Protein AF-A0A936ZVC5-F1 (afdb_monomer)

Radius of gyration: 17.3 Å; Cα contacts (8 Å, |Δi|>4): 185; chains: 1; bounding box: 41×31×52 Å

Secondary structure (DSSP, 8-state):
-HHHHHHHHHHHTTHHHHHHHHHHHHHHHHHS--S-HHHHHHHHHHHHHHHHHHHTTS---S--HHHHHHHSSHHHHHHHHHHHHHHHHHHHHHHHHHHHT---HHHHHTHHHHHHHHHHHHHHHHHHHHHHHHH-GGGG-

Structure (mmCIF, N/CA/C/O backbone):
data_AF-A0A936ZVC5-F1
#
_entry.id   AF-A0A936ZVC5-F1
#
loop_
_atom_site.group_PDB
_atom_site.id
_atom_site.type_symbol
_atom_site.label_atom_id
_atom_site.label_alt_id
_atom_site.label_comp_id
_atom_site.label_asym_id
_atom_site.label_entity_id
_atom_site.label_seq_id
_atom_site.pdbx_PDB_ins_code
_atom_site.Cartn_x
_atom_site.Cartn_y
_atom_site.Cartn_z
_atom_site.occupancy
_atom_site.B_iso_or_equiv
_atom_site.auth_seq_id
_atom_site.auth_comp_id
_atom_site.auth_asym_id
_atom_site.auth_atom_id
_atom_site.pdbx_PDB_model_num
ATOM 1 N N . MET A 1 1 ? 14.427 18.916 -14.844 1.00 62.19 1 MET A N 1
ATOM 2 C CA . MET A 1 1 ? 13.433 17.850 -14.575 1.00 62.19 1 MET A CA 1
ATOM 3 C C . MET A 1 1 ? 14.007 16.675 -13.793 1.00 62.19 1 MET A C 1
ATOM 5 O O . MET A 1 1 ? 13.365 16.221 -12.859 1.00 62.19 1 MET A O 1
ATOM 9 N N . GLU A 1 2 ? 15.219 16.210 -14.098 1.00 67.31 2 GLU A N 1
ATOM 10 C CA . GLU A 1 2 ? 15.828 15.046 -13.429 1.00 67.31 2 GLU A CA 1
ATOM 11 C C . GLU A 1 2 ? 15.984 15.198 -11.900 1.00 67.31 2 GLU A C 1
ATOM 13 O O . GLU A 1 2 ? 15.729 14.261 -11.149 1.00 67.31 2 GLU A O 1
ATOM 18 N N . LYS A 1 3 ? 16.312 16.407 -11.417 1.00 72.31 3 LYS A N 1
ATOM 19 C CA . LYS A 1 3 ? 16.369 16.720 -9.976 1.00 72.31 3 LYS A CA 1
ATOM 20 C C . LYS A 1 3 ? 15.002 16.588 -9.286 1.00 72.31 3 LYS A C 1
ATOM 22 O O . LYS A 1 3 ? 14.943 16.104 -8.164 1.00 72.31 3 LYS A O 1
ATOM 27 N N . THR A 1 4 ? 13.913 16.956 -9.962 1.00 76.88 4 THR A N 1
ATOM 28 C CA . THR A 1 4 ? 12.543 16.868 -9.428 1.00 76.88 4 THR A CA 1
ATOM 29 C C . THR A 1 4 ? 12.092 15.412 -9.277 1.00 76.88 4 THR A C 1
ATOM 31 O O . THR A 1 4 ? 11.530 15.054 -8.250 1.00 76.88 4 THR A O 1
ATOM 34 N N . PHE A 1 5 ? 12.415 14.540 -10.240 1.00 77.38 5 PHE A N 1
ATOM 35 C CA . PHE A 1 5 ? 12.126 13.100 -10.141 1.00 77.38 5 PHE A CA 1
ATOM 36 C C . PHE A 1 5 ? 12.867 12.421 -8.983 1.00 77.38 5 PHE A C 1
ATOM 38 O O . PHE A 1 5 ? 12.300 11.566 -8.307 1.00 77.38 5 PHE A O 1
ATOM 45 N N . LYS A 1 6 ? 14.106 12.842 -8.698 1.00 83.06 6 LYS A N 1
ATOM 46 C CA . LYS A 1 6 ? 14.854 12.335 -7.538 1.00 83.06 6 LYS A CA 1
ATOM 47 C C . LYS A 1 6 ? 14.158 12.666 -6.217 1.00 83.06 6 LYS A C 1
ATOM 49 O O . LYS A 1 6 ? 14.152 11.825 -5.329 1.00 83.06 6 LYS A O 1
ATOM 54 N N . ILE A 1 7 ? 13.534 13.841 -6.098 1.00 87.75 7 ILE A N 1
ATOM 55 C CA . ILE A 1 7 ? 12.790 14.229 -4.889 1.00 87.75 7 ILE A CA 1
ATOM 56 C C . ILE A 1 7 ? 11.622 13.267 -4.640 1.00 87.75 7 ILE A C 1
ATOM 58 O O . ILE A 1 7 ? 11.501 12.758 -3.532 1.00 87.75 7 ILE A O 1
ATOM 62 N N . PHE A 1 8 ? 10.818 12.948 -5.660 1.00 86.31 8 PHE A N 1
ATOM 63 C CA . PHE A 1 8 ? 9.727 11.972 -5.522 1.00 86.31 8 PHE A CA 1
ATOM 64 C C . PHE A 1 8 ? 10.230 10.589 -5.105 1.00 86.31 8 PHE A C 1
ATOM 66 O O . PHE A 1 8 ? 9.651 9.967 -4.215 1.00 86.31 8 PHE A O 1
ATOM 73 N N . HIS A 1 9 ? 11.366 10.154 -5.657 1.00 85.44 9 HIS A N 1
ATOM 74 C CA . HIS A 1 9 ? 11.985 8.907 -5.230 1.00 85.44 9 HIS A CA 1
ATOM 75 C C . HIS A 1 9 ? 12.423 8.954 -3.759 1.00 85.44 9 HIS A C 1
ATOM 77 O O . HIS A 1 9 ? 12.146 8.013 -3.022 1.00 85.44 9 HIS A O 1
ATOM 83 N N . TYR A 1 10 ? 13.035 10.042 -3.288 1.00 89.62 10 TYR A N 1
ATOM 84 C CA . TYR A 1 10 ? 13.378 10.183 -1.868 1.00 89.62 10 TYR A CA 1
ATOM 85 C C . TYR A 1 10 ? 12.142 10.197 -0.966 1.00 89.62 10 TYR A C 1
ATOM 87 O O . TYR A 1 10 ? 12.129 9.535 0.068 1.00 89.62 10 TYR A O 1
ATOM 95 N N . ILE A 1 11 ? 11.077 10.876 -1.392 1.00 91.31 11 ILE A N 1
ATOM 96 C CA . ILE A 1 11 ? 9.796 10.892 -0.682 1.00 91.31 11 ILE A CA 1
ATOM 97 C C . ILE A 1 11 ? 9.194 9.481 -0.607 1.00 91.31 11 ILE A C 1
ATOM 99 O O . ILE A 1 11 ? 8.627 9.121 0.421 1.00 91.31 11 ILE A O 1
ATOM 103 N N . SER A 1 12 ? 9.374 8.640 -1.632 1.00 92.69 12 SER A N 1
ATOM 104 C CA . SER A 1 12 ? 8.896 7.250 -1.602 1.00 92.69 12 SER A CA 1
ATOM 105 C C . SER A 1 12 ? 9.490 6.424 -0.454 1.00 92.69 12 SER A C 1
ATOM 107 O O . SER A 1 12 ? 8.826 5.519 0.041 1.00 92.69 12 SER A O 1
ATOM 109 N N . PHE A 1 13 ? 10.684 6.763 0.060 1.00 92.69 13 PHE A N 1
ATOM 110 C CA . PHE A 1 13 ? 11.258 6.081 1.230 1.00 92.69 13 PHE A CA 1
ATOM 111 C C . PHE A 1 13 ? 10.459 6.317 2.513 1.00 92.69 13 PHE A C 1
ATOM 113 O O . PHE A 1 13 ? 10.582 5.528 3.449 1.00 92.69 13 PHE A O 1
ATOM 120 N N . LEU A 1 14 ? 9.586 7.327 2.553 1.00 94.06 14 LEU A N 1
ATOM 121 C CA . LEU A 1 14 ? 8.659 7.525 3.662 1.00 94.06 14 LEU A CA 1
ATOM 122 C C . LEU A 1 14 ? 7.639 6.378 3.780 1.00 94.06 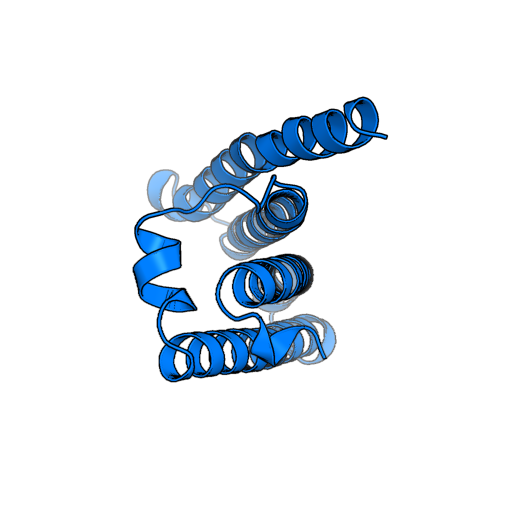14 LEU A C 1
ATOM 124 O O . LEU A 1 14 ? 7.052 6.192 4.840 1.00 94.06 14 LEU A O 1
ATOM 128 N N . GLN A 1 15 ? 7.500 5.530 2.753 1.00 95.19 15 GLN A N 1
ATOM 129 C CA . GLN A 1 15 ? 6.745 4.281 2.861 1.00 95.19 15 GLN A CA 1
ATOM 130 C C . GLN A 1 15 ? 7.234 3.403 4.023 1.00 95.19 15 GLN A C 1
ATOM 132 O O . GLN A 1 15 ? 6.422 2.798 4.711 1.00 95.19 15 GLN A O 1
ATOM 137 N N . TYR A 1 16 ? 8.549 3.329 4.267 1.00 94.69 16 TYR A N 1
ATOM 138 C CA . TYR A 1 16 ? 9.127 2.409 5.247 1.00 94.69 16 TYR A CA 1
ATOM 139 C C . TYR A 1 16 ? 8.750 2.754 6.694 1.00 94.69 16 TYR A C 1
ATOM 141 O O . TYR A 1 16 ? 8.280 1.850 7.384 1.00 94.69 16 TYR A O 1
ATOM 149 N N . PRO A 1 17 ? 8.874 4.009 7.176 1.00 96.75 17 PRO A N 1
ATOM 150 C CA . PRO A 1 17 ? 8.399 4.352 8.513 1.00 96.75 17 PRO A CA 1
ATOM 151 C C . PRO A 1 17 ? 6.890 4.128 8.667 1.00 96.75 17 PRO A C 1
ATOM 153 O O . PRO A 1 17 ? 6.472 3.593 9.690 1.00 96.75 17 PRO A O 1
ATOM 156 N N . PHE A 1 18 ? 6.074 4.432 7.651 1.00 97.00 18 PHE A N 1
ATOM 157 C CA . PHE 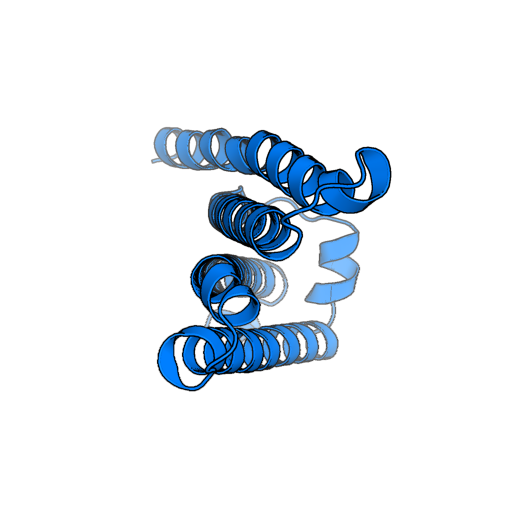A 1 18 ? 4.637 4.139 7.715 1.00 97.00 18 PHE A CA 1
ATOM 158 C C . PHE A 1 18 ? 4.339 2.640 7.769 1.00 97.00 18 PHE A C 1
ATOM 160 O O . PHE A 1 18 ? 3.479 2.227 8.539 1.00 97.00 18 PHE A O 1
ATOM 167 N N . LEU A 1 19 ? 5.073 1.812 7.022 1.00 96.38 19 LEU A N 1
ATOM 168 C CA . LEU A 1 19 ? 4.930 0.357 7.084 1.00 96.38 19 LEU A CA 1
ATOM 169 C C . LEU A 1 19 ? 5.353 -0.207 8.445 1.00 96.38 19 LEU A C 1
ATOM 171 O O . LEU A 1 19 ? 4.713 -1.135 8.927 1.00 96.38 19 LEU A O 1
ATOM 175 N N . ILE A 1 20 ? 6.383 0.355 9.086 1.00 97.38 20 ILE A N 1
ATOM 176 C CA . ILE A 1 20 ? 6.784 -0.036 10.447 1.00 97.38 20 ILE A CA 1
ATOM 177 C C . ILE A 1 20 ? 5.669 0.291 11.446 1.00 97.38 20 ILE A C 1
ATOM 179 O O . ILE A 1 20 ? 5.312 -0.558 12.259 1.00 97.38 20 ILE A O 1
ATOM 183 N N . ILE A 1 21 ? 5.085 1.489 11.360 1.00 96.88 21 ILE A N 1
ATOM 184 C CA . ILE A 1 21 ? 3.967 1.894 12.223 1.00 96.88 21 ILE A CA 1
ATOM 185 C C . ILE A 1 21 ? 2.739 1.011 11.966 1.00 96.88 21 ILE A C 1
ATOM 187 O O . ILE A 1 21 ? 2.120 0.532 12.912 1.00 96.88 21 ILE A O 1
ATOM 191 N N . ALA A 1 22 ? 2.414 0.742 10.700 1.00 97.06 22 ALA A N 1
ATOM 192 C CA . ALA A 1 22 ? 1.325 -0.156 10.332 1.00 97.06 22 ALA A CA 1
ATOM 193 C C . ALA A 1 22 ? 1.522 -1.550 10.937 1.00 97.06 22 ALA A C 1
ATOM 195 O O . ALA A 1 22 ? 0.602 -2.116 11.521 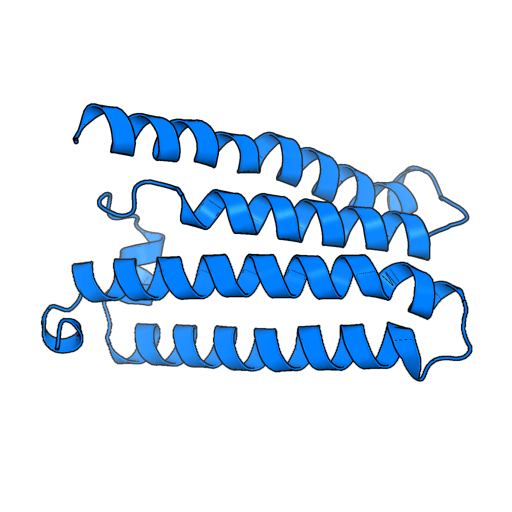1.00 97.06 22 ALA A O 1
ATOM 196 N N . LEU A 1 23 ? 2.743 -2.083 10.840 1.00 96.12 23 LEU A N 1
ATOM 197 C CA . LEU A 1 23 ? 3.096 -3.384 11.392 1.00 96.12 23 LEU A CA 1
ATOM 198 C C . LEU A 1 23 ? 2.964 -3.397 12.919 1.00 96.12 23 LEU A C 1
ATOM 200 O O . LEU A 1 23 ? 2.388 -4.335 13.464 1.00 96.12 23 LEU A O 1
ATOM 204 N N . TYR A 1 24 ? 3.432 -2.345 13.597 1.00 95.94 24 TYR A N 1
ATOM 205 C CA . TYR A 1 24 ? 3.244 -2.183 15.037 1.00 95.94 24 TYR A CA 1
ATOM 206 C C . TYR A 1 24 ? 1.763 -2.280 15.418 1.00 95.94 24 TYR A C 1
ATOM 208 O O . TYR A 1 24 ? 1.417 -3.122 16.236 1.00 95.94 24 TYR A O 1
ATOM 216 N N . TYR A 1 25 ? 0.884 -1.505 14.779 1.00 95.25 25 TYR A N 1
ATOM 217 C CA . TYR A 1 25 ? -0.549 -1.522 15.087 1.00 95.25 25 TYR A CA 1
ATOM 218 C C . TYR A 1 25 ? -1.240 -2.849 14.738 1.00 95.25 25 TYR A C 1
ATOM 220 O O . TYR A 1 25 ? -2.127 -3.276 15.468 1.00 95.25 25 TYR A O 1
ATOM 228 N N . CYS A 1 26 ? -0.806 -3.552 13.688 1.00 93.69 26 CYS A N 1
ATOM 229 C CA . CYS A 1 26 ? -1.344 -4.875 13.355 1.00 93.69 26 CYS A CA 1
ATOM 230 C C . CYS A 1 26 ? -0.989 -5.955 14.393 1.00 93.69 26 CYS A C 1
ATOM 232 O O . CYS A 1 26 ? -1.792 -6.857 14.628 1.00 93.69 26 CYS A O 1
ATOM 234 N N . TYR A 1 27 ? 0.208 -5.894 14.990 1.00 93.62 27 TYR A N 1
ATOM 235 C CA . TYR A 1 27 ? 0.663 -6.883 15.979 1.00 93.62 27 TYR A CA 1
ATOM 236 C C . TYR A 1 27 ? 0.426 -6.463 17.429 1.00 93.62 27 TYR A C 1
ATOM 238 O O . TYR A 1 27 ? 0.392 -7.324 18.307 1.00 93.62 27 TYR A O 1
ATOM 246 N N . LYS A 1 28 ? 0.236 -5.167 17.694 1.00 92.69 28 LYS A N 1
ATOM 247 C CA . LYS A 1 28 ? -0.062 -4.619 19.018 1.00 92.69 28 LYS A CA 1
ATOM 248 C C . LYS A 1 28 ? -1.161 -5.394 19.764 1.00 92.69 28 LYS A C 1
ATOM 250 O O . LYS A 1 28 ? -0.886 -5.790 20.895 1.00 92.69 28 LYS A O 1
ATOM 255 N N . PRO A 1 29 ? -2.335 -5.687 19.171 1.00 89.56 29 PRO A N 1
ATOM 256 C CA . PRO A 1 29 ? -3.380 -6.439 19.864 1.00 89.56 29 PRO A CA 1
ATOM 257 C C . PRO A 1 29 ? -2.960 -7.850 20.293 1.00 89.56 29 PRO A C 1
ATOM 259 O O . PRO A 1 29 ? -3.423 -8.341 21.314 1.00 89.56 29 PRO A O 1
ATOM 262 N N . ILE A 1 30 ? -2.066 -8.494 19.538 1.00 90.19 30 ILE A N 1
ATOM 263 C CA . ILE A 1 30 ? -1.602 -9.862 19.807 1.00 90.19 30 ILE A CA 1
ATOM 264 C C . ILE A 1 30 ? -0.519 -9.869 20.894 1.00 90.19 30 ILE A C 1
ATOM 266 O O . ILE A 1 30 ? -0.469 -10.781 21.710 1.00 90.19 30 ILE A O 1
ATOM 270 N N . ILE A 1 31 ? 0.371 -8.872 20.885 1.00 92.12 31 ILE A N 1
ATOM 271 C CA . ILE A 1 31 ? 1.544 -8.818 21.772 1.00 92.12 31 ILE A CA 1
ATOM 272 C C . ILE A 1 31 ? 1.205 -8.196 23.130 1.00 92.12 31 ILE A C 1
ATOM 274 O O . ILE A 1 31 ? 1.765 -8.604 24.143 1.00 92.12 31 ILE A O 1
ATOM 278 N N . PHE A 1 32 ? 0.327 -7.191 23.146 1.00 90.19 32 PHE A N 1
ATOM 279 C CA . PHE A 1 32 ? 0.018 -6.393 24.335 1.00 90.19 32 PHE A CA 1
ATOM 280 C C . PHE A 1 32 ? -1.413 -6.592 24.846 1.00 90.19 32 PHE A C 1
ATOM 282 O O . PHE A 1 32 ? -1.831 -5.829 25.710 1.00 90.19 32 PHE A O 1
ATOM 289 N N . GLU A 1 33 ? -2.153 -7.568 24.303 1.00 85.00 33 GLU A N 1
ATOM 290 C CA . GLU A 1 33 ? -3.539 -7.886 24.696 1.00 85.00 33 GLU A CA 1
ATOM 291 C C . GLU A 1 33 ? -4.441 -6.637 24.732 1.00 85.00 33 GLU A C 1
ATOM 293 O O . GLU A 1 33 ? -5.166 -6.384 25.689 1.00 85.00 33 GLU A O 1
ATOM 298 N N . SER A 1 34 ? -4.349 -5.812 23.685 1.00 79.44 34 SER A N 1
ATOM 299 C CA . SER A 1 34 ? -5.081 -4.543 23.595 1.00 79.44 34 SER A CA 1
ATOM 300 C C . SER A 1 34 ? -6.592 -4.769 23.651 1.00 79.44 34 SER A C 1
ATOM 302 O O . SER A 1 34 ? -7.118 -5.559 22.874 1.00 79.44 34 SER A O 1
ATOM 304 N N . GLU A 1 35 ? -7.297 -4.044 24.522 1.00 80.19 35 GLU A N 1
ATOM 305 C CA . GLU A 1 35 ? -8.757 -4.152 24.656 1.00 80.19 35 GLU A CA 1
ATOM 306 C C . GLU A 1 35 ? -9.511 -3.583 23.437 1.00 80.19 35 GLU A C 1
ATOM 308 O O . GLU A 1 35 ? -10.621 -4.020 23.139 1.00 80.19 35 GLU A O 1
ATOM 313 N N . ASP A 1 36 ? -8.900 -2.650 22.693 1.00 86.75 36 ASP A N 1
ATOM 314 C CA . ASP A 1 36 ? -9.499 -1.989 21.524 1.00 86.75 36 ASP A CA 1
ATOM 315 C C . ASP A 1 36 ? -8.850 -2.455 20.208 1.00 86.75 36 ASP A C 1
ATOM 317 O O . ASP A 1 36 ? -8.096 -1.742 19.533 1.00 86.75 36 ASP A O 1
ATOM 321 N N . PHE A 1 37 ? -9.157 -3.702 19.843 1.00 90.31 37 PHE A N 1
ATOM 322 C CA . PHE A 1 37 ? -8.686 -4.336 18.609 1.00 90.31 37 PHE A CA 1
ATOM 323 C C . PHE A 1 37 ? -9.092 -3.556 17.353 1.00 90.31 37 PHE A C 1
ATOM 325 O O . PHE A 1 37 ? -8.325 -3.474 16.392 1.00 90.31 37 PHE A O 1
ATOM 332 N N . ALA A 1 38 ? -10.303 -2.998 17.342 1.00 91.25 38 ALA A N 1
ATOM 333 C CA . ALA A 1 38 ? -10.859 -2.321 16.180 1.00 91.25 38 ALA A CA 1
ATOM 334 C C . ALA A 1 38 ? -10.086 -1.044 15.845 1.00 91.25 38 ALA A C 1
ATOM 336 O O . ALA A 1 38 ? -9.703 -0.838 14.690 1.00 91.25 38 ALA A O 1
ATOM 337 N N . SER A 1 39 ? -9.798 -0.224 16.855 1.00 93.12 39 SER A N 1
ATOM 338 C CA . SER A 1 39 ? -8.997 0.988 16.698 1.00 93.12 39 SER A CA 1
ATOM 339 C C . SER A 1 39 ? -7.563 0.669 16.272 1.00 93.12 39 SER A C 1
ATOM 341 O O . SER A 1 39 ? -7.043 1.275 15.331 1.00 93.12 39 SER A O 1
ATOM 343 N N . ASP A 1 40 ? -6.941 -0.346 16.877 1.00 94.25 40 ASP A N 1
ATOM 344 C CA . ASP A 1 40 ? -5.585 -0.756 16.508 1.00 94.25 40 ASP A CA 1
ATOM 345 C C . ASP A 1 40 ? -5.509 -1.240 15.052 1.00 94.25 40 ASP A C 1
ATOM 347 O O . ASP A 1 40 ? -4.663 -0.772 14.284 1.00 94.25 40 ASP A O 1
ATOM 351 N N . TYR A 1 41 ? -6.436 -2.096 14.612 1.00 95.06 41 TYR A N 1
ATOM 352 C CA . TYR A 1 41 ? -6.486 -2.513 13.210 1.00 95.06 41 TYR A CA 1
ATOM 353 C C . TYR A 1 41 ? -6.820 -1.361 12.266 1.00 95.06 41 TYR A C 1
ATOM 355 O O . TYR A 1 41 ? -6.256 -1.297 11.172 1.00 95.06 41 TYR A O 1
ATOM 363 N N . ASN A 1 42 ? -7.674 -0.422 12.674 1.00 96.69 42 ASN A N 1
ATOM 364 C CA . ASN A 1 42 ? -7.958 0.773 11.890 1.00 96.69 42 ASN A CA 1
ATOM 365 C C . ASN A 1 42 ? -6.682 1.583 11.619 1.00 96.69 42 ASN A C 1
ATOM 367 O O . ASN A 1 42 ? -6.394 1.910 10.466 1.00 96.69 42 ASN A O 1
ATOM 371 N N . PHE A 1 43 ? -5.878 1.849 12.654 1.00 96.69 43 PHE A N 1
ATOM 372 C CA . PHE A 1 43 ? -4.590 2.527 12.493 1.00 96.69 43 PHE A CA 1
ATOM 373 C C . PHE A 1 43 ? -3.617 1.711 11.643 1.00 96.69 43 PHE A C 1
ATOM 375 O O . PHE A 1 43 ? -2.956 2.274 10.768 1.00 96.69 43 PHE A O 1
ATOM 382 N N . GLY A 1 44 ? -3.566 0.391 11.836 1.00 97.31 44 GLY A N 1
ATOM 383 C CA . GLY A 1 44 ? -2.763 -0.510 11.010 1.00 97.31 44 GLY A CA 1
ATOM 384 C C . GLY A 1 44 ? -3.096 -0.379 9.522 1.00 97.31 44 GLY A C 1
ATOM 385 O O . GLY A 1 44 ? -2.211 -0.118 8.705 1.00 97.31 44 GLY A O 1
ATOM 386 N N . LEU A 1 45 ? -4.380 -0.482 9.166 1.00 97.50 45 LEU A N 1
ATOM 387 C CA . LEU A 1 45 ? -4.863 -0.346 7.788 1.00 97.50 45 LEU A CA 1
ATOM 388 C C . LEU A 1 45 ? -4.636 1.063 7.228 1.00 97.50 45 LEU A C 1
ATOM 390 O O . LEU A 1 45 ? -4.212 1.201 6.079 1.00 97.50 45 LEU A O 1
ATOM 394 N N . LEU A 1 46 ? -4.861 2.097 8.042 1.00 98.06 46 LEU A N 1
ATOM 395 C CA . LEU A 1 46 ? -4.625 3.492 7.680 1.00 98.06 46 LEU A CA 1
ATO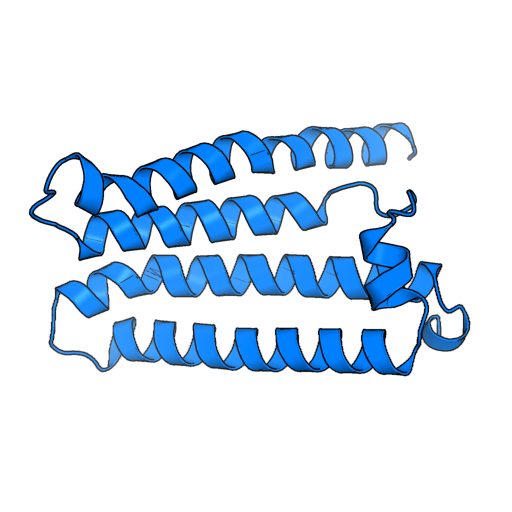M 396 C C . LEU A 1 46 ? -3.158 3.712 7.305 1.00 98.06 46 LEU A C 1
ATOM 398 O O . LEU A 1 46 ? -2.865 4.181 6.204 1.00 98.06 46 LEU A O 1
ATOM 402 N N . PHE A 1 47 ? -2.223 3.337 8.178 1.00 97.81 47 PHE A N 1
ATOM 403 C CA . PHE A 1 47 ? -0.796 3.521 7.916 1.00 97.81 47 PHE A CA 1
ATOM 404 C C . PHE A 1 47 ? -0.291 2.626 6.785 1.00 97.81 47 PHE A C 1
ATOM 406 O O . PHE A 1 47 ? 0.581 3.047 6.024 1.00 97.81 47 PHE A O 1
ATOM 413 N N . LEU A 1 48 ? -0.871 1.435 6.609 1.00 97.50 48 LEU A N 1
ATOM 414 C CA . LEU A 1 48 ? -0.564 0.572 5.473 1.00 97.50 48 LEU A CA 1
ATOM 415 C C . LEU A 1 48 ? -1.008 1.225 4.158 1.00 97.50 48 LEU A C 1
ATOM 417 O O . LEU A 1 48 ? -0.229 1.276 3.209 1.00 97.50 48 LEU A O 1
ATOM 421 N N . GLY A 1 49 ? -2.214 1.795 4.110 1.00 97.12 49 GLY A N 1
ATOM 422 C CA . GLY A 1 49 ? -2.716 2.542 2.956 1.00 97.12 49 GLY A CA 1
ATOM 423 C C . GLY A 1 49 ? -1.882 3.779 2.621 1.00 97.12 49 GLY A C 1
ATOM 424 O O . GLY A 1 49 ? -1.545 4.009 1.454 1.00 97.12 49 GLY A O 1
ATOM 425 N N . ILE A 1 50 ? -1.468 4.540 3.639 1.00 96.88 50 ILE A N 1
ATOM 426 C CA . ILE A 1 50 ? -0.537 5.663 3.467 1.00 96.88 50 ILE A CA 1
ATOM 427 C C . ILE A 1 50 ? 0.793 5.156 2.904 1.00 96.88 50 ILE A C 1
ATOM 429 O O . ILE A 1 50 ? 1.240 5.645 1.868 1.00 96.88 50 ILE A O 1
ATOM 433 N N . GLY A 1 51 ? 1.399 4.140 3.524 1.00 96.25 51 GLY A N 1
ATOM 434 C CA . GLY A 1 51 ? 2.662 3.555 3.073 1.00 96.25 51 GLY A CA 1
ATOM 435 C C . GLY A 1 51 ? 2.604 3.095 1.615 1.00 96.25 51 GLY A C 1
ATOM 436 O O . GLY A 1 51 ? 3.475 3.449 0.822 1.00 96.25 51 GLY A O 1
ATOM 437 N N . LEU A 1 52 ? 1.532 2.395 1.226 1.00 95.19 52 LEU A N 1
ATOM 438 C CA . LEU A 1 52 ? 1.299 1.989 -0.161 1.00 95.19 52 LEU A CA 1
ATOM 439 C C . LEU A 1 52 ? 1.148 3.180 -1.112 1.00 95.19 52 LEU A C 1
ATOM 441 O O . LEU A 1 52 ? 1.649 3.122 -2.232 1.00 95.19 52 LEU A O 1
ATOM 445 N N . SER A 1 53 ? 0.535 4.282 -0.683 1.00 94.38 53 SER A N 1
ATOM 446 C CA . SER A 1 53 ? 0.436 5.492 -1.509 1.00 94.38 53 SER A CA 1
ATOM 447 C C . SER A 1 53 ? 1.821 6.059 -1.844 1.00 94.38 53 SER A C 1
ATOM 449 O O . SER A 1 53 ? 2.075 6.417 -2.997 1.00 94.38 53 SER A O 1
ATOM 451 N N . PHE A 1 54 ? 2.752 6.052 -0.882 1.00 93.44 54 PHE A N 1
ATOM 452 C CA . PHE A 1 54 ? 4.140 6.481 -1.100 1.00 93.44 54 PHE A CA 1
ATOM 453 C C . PHE A 1 54 ? 4.917 5.554 -2.044 1.00 93.44 54 PHE A C 1
ATOM 455 O O . PHE A 1 54 ? 5.784 6.045 -2.769 1.00 93.44 54 PHE A O 1
ATOM 462 N N . THR A 1 55 ? 4.577 4.258 -2.112 1.00 89.75 55 THR A N 1
ATOM 463 C CA . THR A 1 55 ? 5.226 3.323 -3.057 1.00 89.75 55 THR A CA 1
ATOM 464 C C . THR A 1 55 ? 5.094 3.793 -4.504 1.00 89.75 55 THR A C 1
ATOM 466 O O . THR A 1 55 ? 6.044 3.678 -5.274 1.00 89.75 55 THR A O 1
ATOM 469 N N . SER A 1 56 ? 3.963 4.412 -4.861 1.00 88.94 56 SER A N 1
ATOM 470 C CA . SER A 1 56 ? 3.699 4.890 -6.222 1.00 88.94 56 SER A CA 1
ATOM 471 C C . SER A 1 56 ? 4.608 6.031 -6.688 1.00 88.94 56 SER A C 1
ATOM 473 O O . SER A 1 56 ? 4.670 6.310 -7.883 1.00 88.94 56 SER A O 1
ATOM 475 N N . LEU A 1 57 ? 5.329 6.674 -5.763 1.00 88.50 57 LEU A N 1
ATOM 476 C CA . LEU A 1 57 ? 6.298 7.735 -6.052 1.00 88.50 57 LEU A CA 1
ATOM 477 C C . LEU A 1 57 ? 7.706 7.190 -6.328 1.00 88.50 57 LEU A C 1
ATOM 479 O O . LEU A 1 57 ? 8.604 7.955 -6.691 1.00 88.50 57 LEU A O 1
ATOM 483 N N . ALA A 1 58 ? 7.929 5.891 -6.110 1.00 87.25 58 ALA A N 1
ATOM 484 C CA . ALA A 1 58 ? 9.227 5.268 -6.305 1.00 87.25 58 ALA A CA 1
ATOM 485 C C . ALA A 1 58 ? 9.626 5.245 -7.787 1.00 87.25 58 ALA A C 1
ATOM 487 O O . ALA A 1 58 ? 8.787 5.195 -8.685 1.00 87.25 58 ALA A O 1
ATOM 488 N N . ASP A 1 59 ? 10.934 5.244 -8.051 1.00 82.81 59 ASP A N 1
ATOM 489 C CA . ASP A 1 59 ? 11.431 5.114 -9.416 1.00 82.81 59 ASP A CA 1
ATOM 490 C C . ASP A 1 59 ? 11.170 3.694 -9.947 1.00 82.81 59 ASP A C 1
ATOM 492 O O . ASP A 1 59 ? 11.712 2.703 -9.450 1.00 82.81 59 ASP A O 1
ATOM 496 N N . ILE A 1 60 ? 10.333 3.612 -10.978 1.00 82.81 60 ILE A N 1
ATOM 497 C CA . ILE A 1 60 ? 9.876 2.371 -11.611 1.00 82.81 60 ILE A CA 1
ATOM 498 C C . ILE A 1 60 ? 10.802 1.865 -12.726 1.00 82.81 60 ILE A C 1
ATOM 500 O O . ILE A 1 60 ? 10.569 0.789 -13.279 1.00 82.81 60 ILE A O 1
ATOM 504 N N . LYS A 1 61 ? 11.858 2.612 -13.082 1.00 75.44 61 LYS A N 1
ATOM 505 C CA . LYS A 1 61 ? 12.761 2.247 -14.191 1.00 75.44 61 LYS A CA 1
ATOM 506 C C . LYS A 1 61 ? 13.612 1.016 -13.889 1.00 75.44 61 LYS A C 1
ATOM 508 O O . LYS A 1 61 ? 14.069 0.332 -14.807 1.00 75.44 61 LYS A O 1
ATOM 513 N N . LYS A 1 62 ? 13.855 0.730 -12.608 1.00 77.50 62 LYS A N 1
ATOM 514 C CA . LYS A 1 62 ? 14.695 -0.391 -12.191 1.00 77.50 62 LYS A CA 1
ATOM 515 C C . LYS A 1 62 ? 13.901 -1.695 -12.221 1.00 77.50 62 LYS A C 1
ATOM 517 O O . LYS A 1 62 ? 12.933 -1.868 -11.483 1.00 77.50 62 LYS A O 1
ATOM 522 N N . ARG A 1 63 ? 14.358 -2.656 -13.027 1.00 77.62 63 ARG A N 1
ATOM 523 C CA . ARG A 1 63 ? 13.794 -4.010 -13.024 1.00 77.62 63 ARG A CA 1
ATOM 524 C C . ARG A 1 63 ? 14.126 -4.740 -11.726 1.00 77.62 63 ARG A C 1
ATOM 526 O O . ARG A 1 63 ? 15.210 -4.594 -11.160 1.00 77.62 63 ARG A O 1
ATOM 533 N N . THR A 1 64 ? 13.177 -5.540 -11.262 1.00 82.62 64 THR A N 1
ATOM 534 C CA . THR A 1 64 ? 13.312 -6.384 -10.075 1.00 82.62 64 THR A CA 1
ATOM 535 C C . THR A 1 64 ? 12.980 -7.819 -10.459 1.00 82.62 64 THR A C 1
ATOM 537 O O . THR A 1 64 ? 12.136 -8.047 -11.321 1.00 82.62 64 THR A O 1
ATOM 540 N N . LYS A 1 65 ? 13.581 -8.800 -9.772 1.00 83.75 65 LYS A N 1
ATOM 541 C CA . LYS A 1 65 ? 13.303 -10.229 -10.019 1.00 83.75 65 LYS A CA 1
ATOM 542 C C . LYS A 1 65 ? 11.810 -10.568 -9.885 1.00 83.75 65 LYS A C 1
ATOM 544 O O . LYS A 1 65 ? 11.293 -11.419 -10.604 1.00 83.75 65 LYS A O 1
ATOM 549 N N . LEU A 1 66 ? 11.114 -9.897 -8.961 1.00 80.44 66 LEU A N 1
ATOM 550 C CA . LEU A 1 66 ? 9.660 -10.001 -8.801 1.00 80.44 66 LEU A CA 1
ATOM 551 C C . LEU A 1 66 ? 8.919 -9.395 -9.997 1.00 80.44 66 LEU A C 1
ATOM 553 O O . LEU A 1 66 ? 8.005 -10.027 -10.526 1.00 80.44 66 LEU A O 1
ATOM 557 N N . GLY A 1 67 ? 9.345 -8.216 -10.456 1.00 81.50 67 GLY A N 1
ATOM 558 C CA . GLY A 1 67 ? 8.797 -7.569 -11.642 1.00 81.50 67 GLY A CA 1
ATOM 559 C C . GLY A 1 67 ? 8.938 -8.426 -12.900 1.00 81.50 67 GLY A C 1
ATOM 560 O O . GLY A 1 67 ? 7.957 -8.604 -13.613 1.00 81.50 67 GLY A O 1
ATOM 561 N N . ASP A 1 68 ? 10.092 -9.056 -13.126 1.00 85.25 68 ASP A N 1
ATOM 562 C CA . ASP A 1 68 ? 10.288 -9.966 -14.262 1.00 85.25 68 ASP A CA 1
ATOM 563 C C . ASP A 1 68 ? 9.334 -11.172 -14.202 1.00 85.25 68 ASP A C 1
ATOM 565 O O . ASP A 1 68 ? 8.796 -11.611 -15.220 1.00 85.25 68 ASP A O 1
ATOM 569 N N . ARG A 1 69 ? 9.052 -11.689 -13.001 1.00 85.00 69 ARG A N 1
ATOM 570 C CA . ARG A 1 69 ? 8.151 -12.835 -12.806 1.00 85.00 69 ARG A CA 1
ATOM 571 C C . ARG A 1 69 ? 6.678 -12.487 -13.042 1.00 85.00 69 ARG A C 1
ATOM 573 O O . ARG A 1 69 ? 5.941 -13.290 -13.625 1.00 85.00 69 ARG A O 1
ATOM 580 N N . ILE A 1 70 ? 6.248 -11.317 -12.567 1.00 84.94 70 ILE A N 1
ATOM 581 C CA . ILE A 1 70 ? 4.848 -10.870 -12.621 1.00 84.94 70 ILE A CA 1
ATOM 582 C C . ILE A 1 70 ? 4.552 -10.180 -13.959 1.00 84.94 70 ILE A C 1
ATOM 584 O O . ILE A 1 70 ? 3.594 -10.543 -14.638 1.00 84.94 70 ILE A O 1
ATOM 588 N N . PHE A 1 71 ? 5.389 -9.228 -14.371 1.00 85.88 71 PHE A N 1
ATOM 589 C CA . PHE A 1 71 ? 5.172 -8.367 -15.540 1.00 85.88 71 PHE A CA 1
ATOM 590 C C . PHE A 1 71 ? 5.885 -8.845 -16.806 1.00 85.88 71 PHE A C 1
ATOM 592 O O . PHE A 1 71 ? 5.529 -8.413 -17.901 1.00 85.88 71 PHE A O 1
ATOM 599 N N . GLY A 1 72 ? 6.837 -9.778 -16.700 1.00 83.31 72 GLY A N 1
ATOM 600 C CA . GLY A 1 72 ? 7.543 -10.316 -17.868 1.00 83.31 72 GLY A CA 1
ATOM 601 C C . GLY A 1 72 ? 6.662 -11.140 -18.812 1.00 83.31 72 GLY A C 1
ATOM 602 O O . GLY A 1 72 ? 7.010 -11.307 -19.976 1.00 83.31 72 GLY A O 1
ATOM 603 N N . LYS A 1 73 ? 5.501 -11.632 -18.353 1.00 88.25 73 LYS A N 1
ATOM 604 C CA . LYS A 1 73 ? 4.515 -12.323 -19.203 1.00 88.25 73 LYS A CA 1
ATOM 605 C C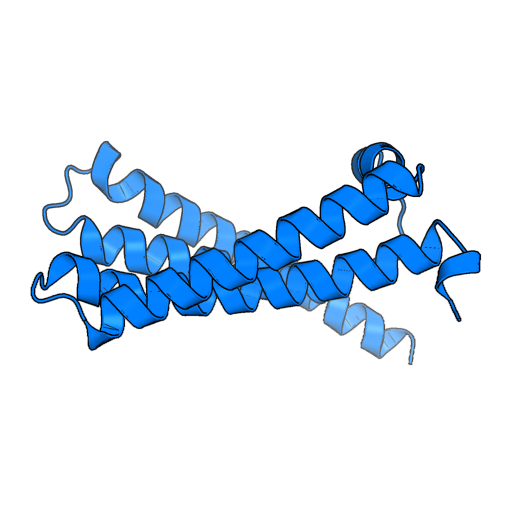 . LYS A 1 73 ? 3.217 -11.506 -19.293 1.00 88.25 73 LYS A C 1
ATOM 607 O O . LYS A 1 73 ? 2.619 -11.244 -18.247 1.00 88.25 73 LYS A O 1
ATOM 612 N N . PRO A 1 74 ? 2.681 -11.214 -20.496 1.00 86.94 74 PRO A N 1
ATOM 613 C CA . PRO A 1 74 ? 1.457 -10.414 -20.665 1.00 86.94 74 PRO A CA 1
ATOM 614 C C . PRO A 1 74 ? 0.239 -11.026 -19.970 1.00 86.94 74 PRO A C 1
ATOM 616 O O . PRO A 1 74 ? -0.563 -10.322 -19.359 1.00 86.94 74 PRO A O 1
ATOM 619 N N . LYS A 1 75 ? 0.131 -12.361 -19.974 1.00 90.00 75 LYS A N 1
ATOM 620 C CA . LYS A 1 75 ? -0.945 -13.076 -19.270 1.00 90.00 75 LYS A CA 1
ATOM 621 C C . LYS A 1 75 ? -0.895 -12.859 -17.750 1.00 90.00 75 LYS A C 1
ATOM 623 O O . LYS A 1 75 ? -1.945 -12.701 -17.135 1.00 90.00 75 LYS A O 1
ATOM 628 N N . ASN A 1 76 ? 0.300 -12.839 -17.155 1.00 90.31 76 ASN A N 1
ATOM 629 C CA . ASN A 1 76 ? 0.478 -12.645 -15.712 1.00 90.31 76 ASN A CA 1
ATOM 630 C C . ASN A 1 76 ? 0.217 -11.187 -15.321 1.00 90.31 76 ASN A C 1
ATOM 632 O O . ASN A 1 76 ? -0.525 -10.942 -14.375 1.00 90.31 76 ASN A O 1
ATOM 636 N N . ALA A 1 77 ? 0.736 -10.241 -16.109 1.00 90.62 77 ALA A N 1
ATOM 637 C CA . ALA A 1 77 ? 0.489 -8.813 -15.940 1.00 90.62 77 ALA A CA 1
ATOM 638 C C . ALA A 1 77 ? -1.016 -8.490 -15.963 1.00 90.62 77 ALA A C 1
ATOM 640 O O . ALA A 1 77 ? -1.529 -7.837 -15.056 1.00 90.62 77 ALA A O 1
ATOM 641 N N . LYS A 1 78 ? -1.753 -9.034 -16.945 1.00 91.75 78 LYS A N 1
ATOM 642 C CA . LYS A 1 78 ? -3.212 -8.870 -17.040 1.00 91.75 78 LYS A CA 1
ATOM 643 C C . LYS A 1 78 ? -3.942 -9.442 -15.821 1.00 91.75 78 LYS A C 1
ATOM 645 O O . LYS A 1 78 ? -4.827 -8.785 -15.282 1.00 91.75 78 LYS A O 1
ATOM 650 N N . ARG A 1 79 ? -3.573 -10.648 -15.366 1.00 93.81 79 ARG A N 1
ATOM 651 C CA . ARG A 1 79 ? -4.156 -11.264 -14.157 1.00 93.81 79 ARG A CA 1
ATOM 652 C C . ARG A 1 79 ? -3.893 -10.425 -12.906 1.00 93.81 79 ARG A C 1
ATOM 654 O O . ARG A 1 79 ? -4.799 -10.271 -12.097 1.00 93.81 79 ARG A O 1
ATOM 661 N N . TRP A 1 80 ? -2.691 -9.866 -12.773 1.00 94.00 80 TRP A N 1
ATOM 662 C CA . TRP A 1 80 ? -2.318 -9.006 -11.651 1.00 94.00 80 TRP A CA 1
ATOM 663 C C . TRP A 1 80 ? -3.144 -7.717 -11.601 1.00 94.00 80 TRP A C 1
ATOM 665 O O . TRP A 1 80 ? -3.669 -7.370 -10.547 1.00 94.00 80 TRP A O 1
ATOM 675 N N . ILE A 1 81 ? -3.324 -7.047 -12.745 1.00 94.31 81 ILE A N 1
ATOM 676 C CA . ILE A 1 81 ? -4.183 -5.857 -12.846 1.00 94.31 81 ILE A CA 1
ATOM 677 C C . ILE A 1 81 ? -5.618 -6.198 -12.437 1.00 94.31 81 ILE A C 1
ATOM 679 O O . ILE A 1 81 ? -6.180 -5.515 -11.589 1.00 94.31 81 ILE A O 1
ATOM 683 N N . ILE A 1 82 ? -6.192 -7.272 -12.994 1.00 95.94 82 ILE A N 1
ATOM 684 C CA . ILE A 1 82 ? -7.566 -7.695 -12.679 1.00 95.94 82 ILE A CA 1
ATOM 685 C C . ILE A 1 82 ? -7.713 -7.987 -11.183 1.00 95.94 82 ILE A C 1
ATOM 687 O O . ILE A 1 82 ? -8.678 -7.542 -10.568 1.00 95.94 82 ILE A O 1
ATOM 691 N N . TYR A 1 83 ? -6.747 -8.692 -10.592 1.00 96.31 83 TYR A N 1
ATOM 692 C CA . TYR A 1 83 ? -6.725 -8.972 -9.160 1.00 96.31 83 TYR A CA 1
ATOM 693 C C . TYR A 1 83 ? -6.751 -7.685 -8.326 1.00 96.31 83 TYR A C 1
ATOM 695 O O . TYR A 1 83 ? -7.604 -7.548 -7.453 1.00 96.31 83 TYR A O 1
ATOM 703 N N . LEU A 1 84 ? -5.873 -6.720 -8.626 1.00 96.06 84 LEU A N 1
ATOM 704 C CA . LEU A 1 84 ? -5.845 -5.442 -7.912 1.00 96.06 84 LEU A CA 1
ATOM 705 C C . LEU A 1 84 ? -7.139 -4.644 -8.104 1.00 96.06 84 LEU A C 1
AT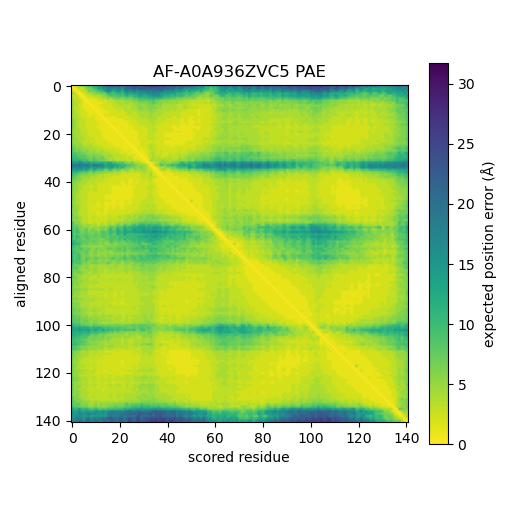OM 707 O O . LEU A 1 84 ? -7.645 -4.080 -7.141 1.00 96.06 84 LEU A O 1
ATOM 711 N N . SER A 1 85 ? -7.707 -4.620 -9.312 1.00 96.94 85 SER A N 1
ATOM 712 C CA . SER A 1 85 ? -8.981 -3.942 -9.574 1.00 96.94 85 SER A CA 1
ATOM 713 C C . SER A 1 85 ? -10.133 -4.545 -8.769 1.00 96.94 85 SER A C 1
ATOM 715 O O . SER A 1 85 ? -10.899 -3.804 -8.160 1.00 96.94 85 SER A O 1
ATOM 717 N N . ILE A 1 86 ? -10.235 -5.877 -8.714 1.00 98.06 86 ILE A N 1
ATOM 718 C CA . ILE A 1 86 ? -11.244 -6.565 -7.897 1.00 98.06 86 ILE A CA 1
ATOM 719 C C . ILE A 1 86 ? -11.014 -6.272 -6.411 1.00 98.06 86 ILE A C 1
ATOM 721 O O . ILE A 1 86 ? -11.963 -5.960 -5.696 1.00 98.06 86 ILE A O 1
ATOM 725 N N . LEU A 1 87 ? -9.761 -6.316 -5.952 1.00 97.31 87 LEU A N 1
ATOM 726 C CA . LEU A 1 87 ? -9.409 -6.031 -4.564 1.00 97.31 87 LEU A CA 1
ATOM 727 C C . LEU A 1 87 ? -9.805 -4.607 -4.151 1.00 97.31 87 LEU A C 1
ATOM 729 O O . LEU A 1 87 ? -10.368 -4.429 -3.077 1.00 97.31 87 LEU A O 1
ATOM 733 N N . ILE A 1 88 ? -9.575 -3.609 -5.012 1.00 97.62 88 ILE A N 1
ATOM 734 C CA . ILE A 1 88 ? -10.013 -2.223 -4.789 1.00 97.62 88 ILE A CA 1
ATOM 735 C C . ILE A 1 88 ? -11.531 -2.177 -4.595 1.00 97.62 88 ILE A C 1
ATOM 737 O O . ILE A 1 88 ? -12.000 -1.622 -3.605 1.00 97.62 88 ILE A O 1
ATOM 741 N N . VAL A 1 89 ? -12.301 -2.796 -5.497 1.00 98.00 89 VAL A N 1
ATOM 742 C CA . VAL A 1 89 ? -13.771 -2.815 -5.403 1.00 98.00 89 VAL A CA 1
ATOM 743 C C . VAL A 1 89 ? -14.231 -3.457 -4.094 1.00 98.00 89 VAL A C 1
ATOM 745 O O . VAL A 1 89 ? -15.095 -2.901 -3.420 1.00 98.00 89 VAL A O 1
ATOM 748 N N . ILE A 1 90 ? -13.635 -4.586 -3.702 1.00 98.06 90 ILE A N 1
ATOM 749 C CA . ILE A 1 90 ? -13.959 -5.270 -2.444 1.00 98.06 90 ILE A CA 1
ATOM 750 C C . ILE A 1 90 ? -13.650 -4.371 -1.242 1.00 98.06 90 ILE A C 1
ATOM 752 O O . ILE A 1 90 ? -14.521 -4.174 -0.399 1.00 98.06 90 ILE A O 1
ATOM 756 N N . ILE A 1 91 ? -12.449 -3.791 -1.175 1.00 97.50 91 ILE A N 1
ATOM 757 C CA . ILE A 1 91 ? -12.016 -2.952 -0.047 1.00 97.50 91 ILE A CA 1
ATOM 758 C C . ILE A 1 91 ? -12.901 -1.710 0.096 1.00 97.50 91 ILE A C 1
ATOM 760 O O . ILE A 1 91 ? -13.338 -1.409 1.203 1.00 97.50 91 ILE A O 1
ATOM 764 N N . PHE A 1 92 ? -13.222 -1.016 -1.001 1.00 97.56 92 PHE A N 1
ATOM 765 C CA . PHE A 1 92 ? -14.112 0.147 -0.943 1.00 97.56 92 PHE A CA 1
ATOM 766 C C . PHE A 1 92 ? -15.543 -0.239 -0.582 1.00 97.56 92 PHE A C 1
ATOM 768 O O . PHE A 1 92 ? -16.168 0.449 0.219 1.00 97.56 92 PHE A O 1
ATOM 775 N N . THR A 1 93 ? -16.054 -1.348 -1.123 1.00 97.12 93 THR A N 1
ATOM 776 C CA . THR A 1 93 ? -17.396 -1.834 -0.775 1.00 97.12 93 THR A CA 1
ATOM 777 C C . THR A 1 93 ? -17.471 -2.160 0.714 1.00 97.12 93 THR A C 1
ATOM 779 O O . THR A 1 93 ? -18.408 -1.731 1.379 1.00 97.12 93 THR A O 1
ATOM 782 N N . LEU A 1 94 ? -16.458 -2.844 1.257 1.00 95.88 94 LEU A N 1
ATOM 783 C CA . LEU A 1 94 ? -16.360 -3.130 2.687 1.00 95.88 94 LEU A CA 1
ATOM 784 C C . LEU A 1 94 ? -16.229 -1.851 3.516 1.00 95.88 94 LEU A C 1
ATOM 786 O O . LEU A 1 94 ? -16.981 -1.698 4.467 1.00 95.88 94 LEU A O 1
ATOM 790 N N . GLY A 1 95 ? -15.346 -0.921 3.145 1.00 95.94 95 GLY A N 1
ATOM 791 C CA . GLY A 1 95 ? -15.159 0.339 3.872 1.00 95.94 95 GLY A CA 1
ATOM 792 C C . GLY A 1 95 ? -16.424 1.200 3.913 1.00 95.94 95 GLY A C 1
ATOM 793 O O . GLY A 1 95 ? -16.773 1.739 4.957 1.00 95.94 95 GLY A O 1
ATOM 794 N N . ILE A 1 96 ? -17.165 1.284 2.804 1.00 96.06 96 ILE A N 1
ATOM 795 C CA . ILE A 1 96 ? -18.456 1.990 2.749 1.00 96.06 96 ILE A CA 1
ATOM 796 C C . ILE A 1 96 ? -19.510 1.246 3.579 1.00 96.06 96 ILE A C 1
ATOM 798 O O . ILE A 1 96 ? -20.263 1.867 4.330 1.00 96.06 96 ILE A O 1
ATOM 802 N N . PHE A 1 97 ? -19.560 -0.084 3.469 1.00 95.88 97 PHE A N 1
ATOM 803 C CA . PHE A 1 97 ? -20.505 -0.905 4.219 1.00 95.88 97 PHE A CA 1
ATOM 804 C C . PHE A 1 97 ? -20.298 -0.768 5.732 1.00 95.88 97 PHE A C 1
ATOM 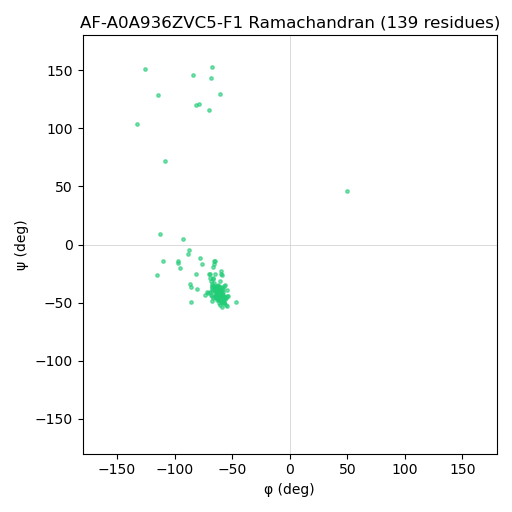806 O O . PHE A 1 97 ? -21.249 -0.511 6.470 1.00 95.88 97 PHE A O 1
ATOM 813 N N . THR A 1 98 ? -19.054 -0.870 6.197 1.00 94.38 98 THR A N 1
ATOM 814 C CA . THR A 1 98 ? -18.724 -0.718 7.614 1.00 94.38 98 THR A CA 1
ATOM 815 C C . THR A 1 98 ? -18.899 0.716 8.104 1.00 94.38 98 THR A C 1
ATOM 817 O O . THR A 1 98 ? -19.249 0.912 9.259 1.00 94.38 98 THR A O 1
ATOM 820 N N . MET A 1 99 ? -18.746 1.731 7.252 1.00 93.44 99 MET A N 1
ATOM 821 C CA . MET A 1 99 ? -18.971 3.123 7.656 1.00 93.44 99 MET A CA 1
ATOM 822 C C . MET A 1 99 ? -20.455 3.454 7.882 1.00 93.44 99 MET A C 1
ATOM 824 O O . MET A 1 99 ? -20.791 4.165 8.833 1.00 93.44 99 MET A O 1
ATOM 828 N N . PHE A 1 100 ? -21.338 2.968 7.002 1.00 92.56 100 PHE A N 1
ATOM 829 C CA . PHE A 1 100 ? -22.725 3.451 6.923 1.00 92.56 100 PHE A CA 1
ATOM 830 C C . PHE A 1 100 ? -23.800 2.420 7.277 1.00 92.56 100 PHE A C 1
ATOM 832 O O . PHE A 1 100 ? -24.885 2.813 7.698 1.00 92.56 100 PHE A O 1
ATOM 839 N N . PHE A 1 101 ? -23.536 1.123 7.111 1.00 91.50 101 PHE A N 1
ATOM 840 C CA . PHE A 1 101 ? -24.567 0.081 7.216 1.00 91.50 101 PHE A CA 1
ATOM 841 C C . PHE A 1 101 ? -24.428 -0.802 8.458 1.00 91.50 101 PHE A C 1
ATOM 843 O O . PHE A 1 101 ? -25.372 -1.511 8.812 1.00 91.50 101 PHE A O 1
ATOM 850 N N . THR A 1 102 ? -23.288 -0.756 9.150 1.00 91.19 102 THR A N 1
ATOM 851 C CA . THR A 1 102 ? -23.100 -1.511 10.393 1.00 91.19 102 THR A CA 1
ATOM 852 C C . THR A 1 102 ? -23.658 -0.771 11.609 1.00 91.19 102 THR A C 1
ATOM 854 O O . THR A 1 102 ? -23.581 0.454 11.711 1.00 91.19 102 THR A O 1
ATOM 857 N N . LYS A 1 103 ? -24.186 -1.536 12.568 1.00 87.25 103 LYS A N 1
ATOM 858 C CA . LYS A 1 103 ? -24.562 -1.041 13.904 1.00 87.25 103 LYS A CA 1
ATOM 859 C C . LYS A 1 103 ? -23.476 -1.299 14.952 1.00 87.25 103 LYS A C 1
ATOM 861 O O . LYS A 1 103 ? -23.525 -0.710 16.025 1.00 87.25 103 LYS A O 1
ATOM 866 N N . HIS A 1 104 ? -22.522 -2.182 14.653 1.00 89.00 104 HIS A N 1
ATOM 867 C CA . HIS A 1 104 ? -21.427 -2.513 15.562 1.00 89.00 104 HIS A CA 1
ATOM 868 C C . HIS A 1 104 ? -20.364 -1.416 15.515 1.00 89.00 104 HIS A C 1
ATOM 870 O O . HIS A 1 104 ? -19.794 -1.165 14.452 1.00 89.00 104 HIS A O 1
ATOM 876 N N . GLN A 1 105 ? -20.098 -0.792 16.664 1.00 87.88 105 GLN A N 1
ATOM 877 C CA . GLN A 1 105 ? -19.159 0.325 16.778 1.00 87.88 105 GLN A CA 1
ATOM 878 C C . GLN A 1 105 ? -17.752 -0.059 16.291 1.00 87.88 105 GLN A C 1
ATOM 880 O O . GLN A 1 105 ? -17.200 0.633 15.445 1.00 87.88 105 GLN A O 1
ATOM 885 N N . GLU A 1 106 ? -17.260 -1.235 16.685 1.00 88.50 106 GLU A N 1
ATOM 886 C CA . GLU A 1 106 ? -15.961 -1.778 16.260 1.00 88.50 106 GLU A CA 1
ATOM 887 C C . GLU A 1 106 ? -15.790 -1.824 14.732 1.00 88.50 106 GLU A C 1
ATOM 889 O O . GLU A 1 106 ? -14.768 -1.423 14.180 1.00 88.50 106 GLU A O 1
ATOM 894 N N . LEU A 1 107 ? -16.817 -2.278 14.006 1.00 89.56 107 LEU A N 1
ATOM 895 C CA . LEU A 1 107 ? -16.756 -2.337 12.545 1.00 89.56 107 LEU A CA 1
ATOM 896 C C . LEU A 1 107 ? -16.709 -0.934 11.937 1.00 89.56 107 LEU A C 1
ATOM 898 O O . LEU A 1 107 ? -16.012 -0.713 10.945 1.00 89.56 107 LEU A O 1
ATOM 902 N N . LYS A 1 108 ? -17.432 0.013 12.537 1.00 92.19 108 LYS A N 1
ATOM 903 C CA . LYS A 1 108 ? -17.453 1.404 12.093 1.00 92.19 108 LYS A CA 1
ATOM 904 C C . LYS A 1 108 ? -16.096 2.070 12.285 1.00 92.19 108 LYS A C 1
ATOM 906 O O . LYS A 1 108 ? -15.662 2.805 11.397 1.00 92.19 108 LYS A O 1
ATOM 911 N N . ASP A 1 109 ? -15.401 1.754 13.371 1.00 90.88 109 ASP A N 1
ATOM 912 C CA . ASP A 1 109 ? -14.092 2.325 13.681 1.00 90.88 109 ASP A CA 1
ATOM 913 C C . ASP A 1 109 ? -13.018 1.887 12.668 1.00 90.88 109 ASP A C 1
ATOM 915 O O . ASP A 1 109 ? -12.149 2.684 12.335 1.00 90.88 109 ASP A O 1
ATOM 919 N N . ILE A 1 110 ? -13.138 0.695 12.066 1.00 95.06 110 ILE A N 1
ATOM 920 C CA . ILE A 1 110 ? -12.222 0.164 11.028 1.00 95.06 110 ILE A CA 1
ATOM 921 C C . ILE A 1 110 ? -12.436 0.801 9.637 1.00 95.06 110 ILE A C 1
ATOM 923 O O . ILE A 1 110 ? -11.589 0.695 8.741 1.00 95.06 110 ILE A O 1
ATOM 927 N N . SER A 1 111 ? -13.573 1.465 9.417 1.00 94.94 111 SER A N 1
ATOM 928 C CA . SER A 1 111 ? -13.986 1.936 8.087 1.00 94.94 111 SER A CA 1
ATOM 929 C C . SER A 1 111 ? -12.983 2.881 7.421 1.00 94.94 111 SER A C 1
ATOM 931 O O . SER A 1 111 ? -12.667 2.721 6.240 1.00 94.94 111 SER A O 1
ATOM 933 N N . VAL A 1 112 ? -12.432 3.835 8.175 1.00 96.25 112 VAL A N 1
ATOM 934 C CA . VAL A 1 112 ? -11.490 4.833 7.650 1.00 96.25 112 VAL A CA 1
ATOM 935 C C . VAL A 1 112 ? -10.209 4.159 7.165 1.00 96.25 112 VAL A C 1
ATOM 937 O O . VAL A 1 112 ? -9.746 4.442 6.061 1.00 96.25 112 VAL A O 1
ATOM 940 N N . GLY A 1 113 ? -9.666 3.228 7.945 1.00 97.06 113 GLY A N 1
ATOM 941 C CA . GLY A 1 113 ? -8.481 2.457 7.599 1.00 97.06 113 GLY A CA 1
ATOM 942 C C . GLY A 1 113 ? -8.682 1.639 6.327 1.00 97.06 113 GLY A C 1
ATOM 943 O O . GLY A 1 113 ? -7.813 1.652 5.456 1.00 97.06 113 GLY A O 1
ATOM 944 N N . LEU A 1 114 ? -9.849 1.005 6.157 1.00 97.19 114 LEU A N 1
ATOM 945 C CA . LEU A 1 114 ? -10.204 0.305 4.914 1.00 97.19 114 LEU A CA 1
ATOM 946 C C . LEU A 1 114 ? -10.241 1.250 3.707 1.00 97.19 114 LEU A C 1
ATOM 948 O O . LEU A 1 114 ? -9.691 0.924 2.654 1.00 97.19 114 LEU A O 1
ATOM 952 N N . LEU A 1 115 ? -10.849 2.429 3.845 1.00 97.75 115 LEU A N 1
ATOM 953 C CA . LEU A 1 115 ? -10.921 3.406 2.755 1.00 97.75 115 LEU A CA 1
ATOM 954 C C . LEU A 1 115 ? -9.530 3.931 2.372 1.00 97.75 115 LEU A C 1
ATOM 956 O O . LEU A 1 115 ? -9.194 3.983 1.187 1.00 97.75 115 LEU A O 1
ATOM 960 N N . VAL A 1 116 ? -8.693 4.263 3.358 1.00 98.00 116 VAL A N 1
ATOM 961 C CA . VAL A 1 116 ? -7.313 4.723 3.129 1.00 98.00 116 VAL A CA 1
ATOM 962 C C . VAL A 1 116 ? -6.456 3.615 2.512 1.00 98.00 116 VAL A C 1
ATOM 964 O O . VAL A 1 116 ? -5.682 3.878 1.589 1.00 98.00 116 VAL A O 1
ATOM 967 N N . LEU A 1 117 ? -6.632 2.362 2.940 1.00 97.94 117 LEU A N 1
ATOM 968 C CA . LEU A 1 117 ? -6.020 1.203 2.294 1.00 97.94 117 LEU A CA 1
ATOM 969 C C . LEU A 1 117 ? -6.428 1.101 0.820 1.00 97.94 117 LEU A C 1
ATOM 971 O O . LEU A 1 117 ? -5.567 0.932 -0.044 1.00 97.94 117 LEU A O 1
ATOM 975 N N . GLY A 1 118 ? -7.719 1.258 0.520 1.00 97.38 118 GLY A N 1
ATOM 976 C CA . GLY A 1 118 ? -8.231 1.282 -0.849 1.00 97.38 118 GLY A CA 1
ATOM 977 C C . GLY A 1 118 ? -7.533 2.334 -1.716 1.00 97.38 118 GLY A C 1
ATOM 978 O O . GLY A 1 118 ? -7.100 2.026 -2.828 1.00 97.38 118 GLY A O 1
ATOM 979 N N . ILE A 1 119 ? -7.341 3.548 -1.188 1.00 97.12 119 ILE A N 1
ATOM 980 C CA . ILE A 1 119 ? -6.594 4.627 -1.859 1.00 97.12 119 ILE A C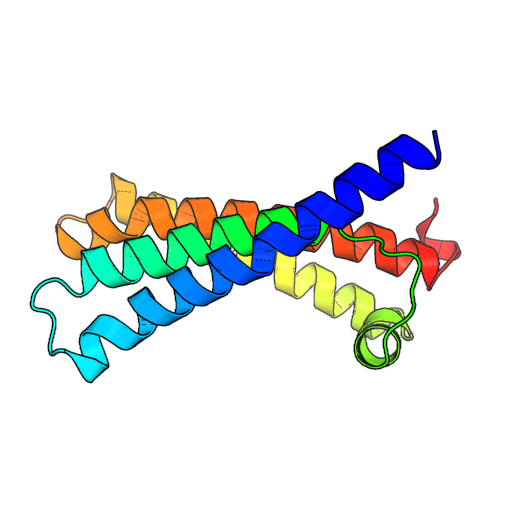A 1
ATOM 981 C C . ILE A 1 119 ? -5.139 4.209 -2.123 1.00 97.12 119 ILE A C 1
ATOM 983 O O . ILE A 1 119 ? -4.640 4.375 -3.239 1.00 97.12 119 ILE A O 1
ATOM 987 N N . GLY A 1 120 ? -4.473 3.604 -1.137 1.00 96.69 120 GLY A N 1
ATOM 988 C CA . GLY A 1 120 ? -3.113 3.087 -1.297 1.00 96.69 120 GLY A CA 1
ATOM 989 C C . GLY A 1 120 ? -2.994 2.035 -2.401 1.00 96.69 120 GLY A C 1
ATOM 990 O O . GLY A 1 120 ? -2.070 2.085 -3.216 1.00 96.69 120 GLY A O 1
ATOM 991 N N . ILE A 1 121 ? -3.963 1.119 -2.491 1.00 96.88 121 ILE A N 1
ATOM 992 C CA . ILE A 1 121 ? -3.997 0.088 -3.538 1.00 96.88 121 ILE A CA 1
ATOM 993 C C . ILE A 1 121 ? -4.252 0.709 -4.923 1.00 96.88 121 ILE A C 1
ATOM 995 O O . ILE A 1 121 ? -3.666 0.247 -5.903 1.00 96.88 121 ILE A O 1
ATOM 999 N N . ILE A 1 122 ? -5.046 1.783 -5.033 1.00 96.62 122 ILE A N 1
ATOM 1000 C CA . ILE A 1 122 ? -5.196 2.540 -6.292 1.00 96.62 122 ILE A CA 1
ATOM 1001 C C . ILE A 1 122 ? -3.846 3.118 -6.741 1.00 96.62 122 ILE A C 1
ATOM 1003 O O . ILE A 1 122 ? -3.474 2.976 -7.910 1.00 96.62 122 ILE A O 1
ATOM 1007 N N . GLY A 1 123 ? -3.092 3.732 -5.823 1.00 93.94 123 GLY A N 1
ATOM 1008 C CA . GLY A 1 123 ? -1.746 4.239 -6.109 1.00 93.94 123 GLY A CA 1
ATOM 1009 C C . GLY A 1 123 ? -0.813 3.136 -6.617 1.00 93.94 123 GLY A C 1
ATOM 1010 O O . GLY A 1 123 ? -0.149 3.294 -7.646 1.00 93.94 123 GLY A O 1
ATOM 1011 N N . LEU A 1 124 ? -0.835 1.978 -5.954 1.00 93.38 124 LEU A N 1
ATOM 1012 C CA . LEU A 1 124 ? -0.077 0.795 -6.357 1.00 93.38 124 LEU A CA 1
ATOM 1013 C C . LEU A 1 124 ? -0.505 0.261 -7.737 1.00 93.38 124 LEU A C 1
ATOM 1015 O O . LEU A 1 124 ? 0.341 -0.137 -8.540 1.00 93.38 124 LEU A O 1
ATOM 1019 N N . LEU A 1 125 ? -1.804 0.243 -8.045 1.00 94.81 125 LEU A N 1
ATOM 1020 C CA . LEU A 1 125 ? -2.313 -0.170 -9.355 1.00 94.81 125 LEU A CA 1
ATOM 1021 C C . LEU A 1 125 ? -1.785 0.747 -10.463 1.00 94.81 125 LEU A C 1
ATOM 1023 O O . LEU A 1 125 ? -1.282 0.251 -11.473 1.00 94.81 125 LEU A O 1
ATOM 1027 N N . ARG A 1 126 ? -1.845 2.068 -10.259 1.00 92.56 126 ARG A N 1
ATOM 1028 C CA . ARG A 1 126 ? -1.306 3.049 -11.210 1.00 92.56 126 ARG A CA 1
ATOM 1029 C C . ARG A 1 126 ? 0.181 2.811 -11.473 1.00 92.56 126 ARG A C 1
ATOM 1031 O O . ARG A 1 126 ? 0.581 2.704 -12.629 1.00 92.56 126 ARG A O 1
ATOM 1038 N N . MET A 1 127 ? 0.977 2.671 -10.414 1.00 92.12 127 MET A N 1
ATOM 1039 C CA . MET A 1 127 ? 2.409 2.378 -10.517 1.00 92.12 127 MET A CA 1
ATOM 1040 C C . MET A 1 127 ? 2.670 1.088 -11.308 1.00 92.12 127 MET A C 1
ATOM 1042 O O . MET A 1 127 ? 3.510 1.061 -12.205 1.00 92.12 127 MET A O 1
ATOM 1046 N N . ASN A 1 128 ? 1.922 0.017 -11.026 1.00 91.81 128 ASN A N 1
ATOM 1047 C CA . ASN A 1 128 ? 2.072 -1.253 -11.736 1.00 91.81 128 ASN A CA 1
ATOM 1048 C C . ASN A 1 128 ? 1.733 -1.144 -13.228 1.00 91.81 128 ASN A C 1
ATOM 1050 O O . ASN A 1 128 ? 2.399 -1.781 -14.041 1.00 91.81 128 ASN A O 1
ATOM 1054 N N . LEU A 1 129 ? 0.746 -0.329 -13.613 1.00 90.81 129 LEU A N 1
ATOM 1055 C CA . LEU A 1 129 ? 0.447 -0.069 -15.025 1.00 90.81 129 LEU A CA 1
ATOM 1056 C C . LEU A 1 129 ? 1.629 0.605 -15.737 1.00 90.81 129 LEU A C 1
ATOM 1058 O O . LEU A 1 129 ? 1.978 0.211 -16.849 1.00 90.81 129 LEU A O 1
ATOM 1062 N N . GLU A 1 130 ? 2.277 1.579 -15.097 1.00 89.38 130 GLU A N 1
ATOM 1063 C CA . GLU A 1 130 ? 3.462 2.249 -15.650 1.00 89.38 130 GLU A CA 1
ATOM 1064 C C . GLU A 1 130 ? 4.674 1.299 -15.738 1.00 89.38 130 GLU A C 1
ATOM 1066 O O . GLU A 1 130 ? 5.392 1.288 -16.745 1.00 89.38 130 GLU A O 1
ATOM 1071 N N . ILE A 1 131 ? 4.858 0.422 -14.744 1.00 89.50 131 ILE A N 1
ATOM 1072 C CA . ILE A 1 131 ? 5.862 -0.650 -14.801 1.00 89.50 131 ILE A CA 1
ATOM 1073 C C . ILE A 1 131 ? 5.579 -1.572 -15.988 1.00 89.50 131 ILE A C 1
ATOM 1075 O O . ILE A 1 131 ? 6.474 -1.821 -16.791 1.00 89.50 131 ILE A O 1
ATOM 1079 N N . ILE A 1 132 ? 4.343 -2.049 -16.156 1.00 89.75 132 ILE A N 1
ATOM 1080 C CA . ILE A 1 132 ? 3.971 -2.964 -17.248 1.00 89.75 132 ILE A CA 1
ATOM 1081 C C . ILE A 1 132 ? 4.270 -2.349 -18.618 1.00 89.75 132 ILE A C 1
ATOM 1083 O O . ILE A 1 132 ? 4.839 -3.035 -19.466 1.00 89.75 132 ILE A O 1
ATOM 1087 N N . LYS A 1 133 ? 4.001 -1.050 -18.813 1.00 87.19 133 LYS A N 1
ATOM 1088 C CA . LYS A 1 133 ? 4.367 -0.314 -20.042 1.00 87.19 133 LYS A CA 1
ATOM 1089 C C . LYS A 1 133 ? 5.874 -0.293 -20.321 1.00 87.19 133 LYS A C 1
ATOM 1091 O O . LYS A 1 133 ? 6.290 -0.161 -21.470 1.00 87.19 133 LYS A O 1
ATOM 1096 N N . THR A 1 134 ? 6.696 -0.430 -19.281 1.00 86.12 134 THR A N 1
ATOM 1097 C CA . THR A 1 134 ? 8.161 -0.537 -19.387 1.00 86.12 134 THR A CA 1
ATOM 1098 C C . THR A 1 134 ? 8.613 -1.962 -19.746 1.00 86.12 134 THR A C 1
ATOM 1100 O O . THR A 1 134 ? 9.683 -2.150 -20.325 1.00 86.12 134 THR A O 1
ATOM 1103 N N . TYR A 1 135 ? 7.809 -2.983 -19.429 1.00 83.12 135 TYR A N 1
ATOM 1104 C CA . TYR A 1 135 ? 8.070 -4.380 -19.798 1.00 83.12 135 TYR A CA 1
ATOM 1105 C C . TYR A 1 135 ? 7.542 -4.748 -21.185 1.00 83.12 135 TYR A C 1
ATOM 1107 O O . TYR A 1 135 ? 8.140 -5.588 -21.853 1.00 83.12 135 TYR A O 1
ATOM 1115 N N . GLN A 1 136 ? 6.413 -4.164 -21.585 1.00 80.81 136 GLN A N 1
ATOM 1116 C CA . GLN A 1 136 ? 5.657 -4.535 -22.776 1.00 80.81 136 GLN A CA 1
ATOM 1117 C C . GL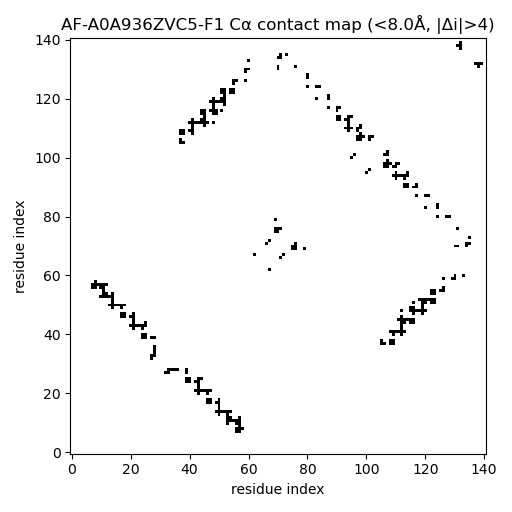N A 1 136 ? 5.302 -3.264 -23.547 1.00 80.81 136 GLN A C 1
ATOM 1119 O O . GLN A 1 136 ? 4.397 -2.524 -23.160 1.00 80.81 136 GLN A O 1
ATOM 1124 N N . GLU A 1 137 ? 6.015 -3.003 -24.642 1.00 69.25 137 GLU A N 1
ATOM 1125 C CA . GLU A 1 137 ? 5.798 -1.789 -25.439 1.00 69.25 137 GLU A CA 1
ATOM 1126 C C . GLU A 1 137 ? 4.414 -1.746 -26.095 1.00 69.25 137 GLU A C 1
ATOM 1128 O O . GLU A 1 137 ? 3.864 -0.664 -26.279 1.00 69.25 137 GLU A O 1
ATOM 1133 N N . ASP A 1 138 ? 3.803 -2.908 -26.338 1.00 65.44 138 ASP A N 1
ATOM 1134 C CA . ASP A 1 138 ? 2.458 -3.036 -26.914 1.00 65.44 138 ASP A CA 1
ATOM 1135 C C . ASP A 1 138 ? 1.363 -2.356 -26.073 1.00 65.44 138 ASP A C 1
ATOM 1137 O O . ASP A 1 138 ? 0.311 -1.991 -26.595 1.00 65.44 138 ASP A O 1
ATOM 1141 N N . TRP A 1 139 ? 1.607 -2.155 -24.773 1.00 63.97 139 TRP A N 1
ATOM 1142 C CA . TRP A 1 139 ? 0.680 -1.510 -23.834 1.00 63.97 139 TRP A CA 1
ATOM 1143 C C . TRP A 1 139 ? 0.905 0.007 -23.703 1.00 63.97 139 TRP A C 1
ATOM 1145 O O . TRP A 1 139 ? 0.274 0.657 -22.867 1.00 63.97 139 TRP A O 1
ATOM 1155 N N . LYS A 1 140 ? 1.815 0.589 -24.500 1.00 59.94 140 LYS A N 1
ATOM 1156 C CA . LYS A 1 140 ? 2.043 2.045 -24.560 1.00 59.94 140 LYS A CA 1
ATOM 1157 C C . LYS A 1 140 ? 0.986 2.795 -25.386 1.00 59.94 140 LYS A C 1
ATOM 1159 O O . LYS A 1 140 ? 0.990 4.022 -25.321 1.00 59.94 140 LYS A O 1
ATOM 1164 N N . LYS A 1 141 ? 0.141 2.085 -26.148 1.00 49.28 141 LYS A N 1
ATOM 1165 C CA . LYS A 1 141 ? -0.941 2.672 -26.957 1.00 49.28 141 LYS A CA 1
ATOM 1166 C C . LYS A 1 141 ? -2.030 3.319 -26.107 1.00 49.28 141 LYS A C 1
ATOM 1168 O O . LYS A 1 141 ? -2.348 2.767 -25.029 1.00 49.28 141 LYS A O 1
#

pLDDT: mean 90.03, std 8.61, range [49.28, 98.06]

Nearest PDB structures (foldseek):
  8tn6-assembly1_C  TM=3.313E-01  e=8.356E+00  synthetic construct
  8qae-assembly1_A  TM=3.321E-01  e=6.885E+00  synthetic construct

Organism: NCBI:txid874423

Foldseek 3Di:
DVVVLVVLQVQLVVLVVLQVQLVCLQCVCVPVVDPQNLLSNLSSLLSNLVSLLSPLSHDLLDDDPVLCVQLLDPVSLVVVLVVLVVVLVVLLVQLVCLCPPDPDPSSNSNSNSSNSNSNSSVSVSVSSLVNSCSNDVVSVD

Sequence (141 aa):
MEKTFKIFHYISFLQYPFLIIALYYCYKPIIFESEDFASDYNFGLLFLGIGLSFTSLADIKKRTKLGDRIFGKPKNAKRWIIYLSILIVIIFTLGIFTMFFTKHQELKDISVGLLVLGIGIIGLLRMNLEIIKTYQEDWKK

Solvent-accessible surface area (backbone atoms only — not comparable to full-atom values): 6914 Å² total; per-residue (Å²): 110,73,71,60,56,51,51,40,32,58,54,16,58,55,17,54,65,29,40,52,53,10,50,47,30,61,44,38,41,76,76,67,66,47,90,59,50,34,57,34,42,12,51,11,33,28,28,38,8,50,16,35,36,27,52,41,40,40,76,65,86,67,85,44,79,66,48,52,68,42,39,64,38,70,71,46,36,53,50,51,52,52,49,52,54,53,48,38,53,51,35,40,51,49,16,51,41,24,57,73,72,54,86,51,64,55,52,35,53,27,13,61,10,34,40,37,27,27,52,7,52,52,32,40,50,53,38,50,53,57,39,37,36,74,67,36,69,84,65,67,115

Mean predicted aligned error: 5.08 Å